Protein AF-A0A3M7MHK7-F1 (afdb_monomer)

pLDDT: mean 73.44, std 14.41, range [39.66, 97.31]

Organism: NCBI:txid1302712

Structure (mmCIF, N/CA/C/O backbone):
data_AF-A0A3M7MHK7-F1
#
_entry.id   AF-A0A3M7MHK7-F1
#
loop_
_atom_site.group_PDB
_atom_site.id
_atom_site.type_symbol
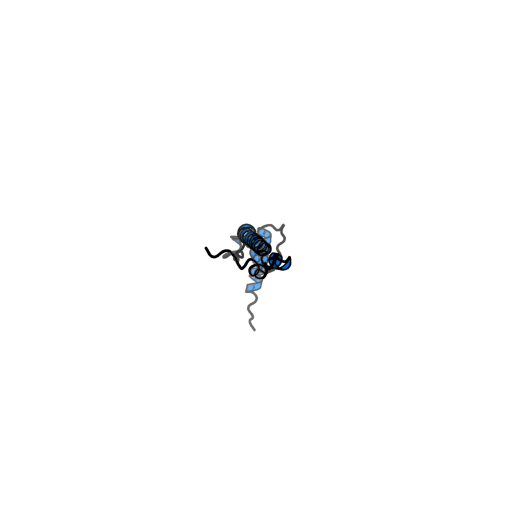_atom_site.label_atom_id
_atom_site.label_alt_id
_atom_site.label_comp_id
_atom_site.label_asym_id
_atom_site.label_entity_id
_atom_site.label_seq_id
_atom_site.pdbx_PDB_ins_code
_atom_site.Cartn_x
_atom_site.Cartn_y
_atom_site.Cartn_z
_atom_site.occupancy
_atom_site.B_iso_or_equiv
_atom_site.auth_seq_id
_atom_site.auth_comp_id
_atom_site.auth_asym_id
_atom_site.auth_atom_id
_atom_site.pdbx_PDB_model_num
ATOM 1 N N . MET A 1 1 ? 79.292 -16.177 -48.904 1.00 49.38 1 MET A N 1
ATOM 2 C CA . MET A 1 1 ? 78.650 -15.112 -49.703 1.00 49.38 1 MET A CA 1
ATOM 3 C C . MET A 1 1 ? 77.573 -15.778 -50.560 1.00 49.38 1 MET A C 1
ATOM 5 O O . MET A 1 1 ? 77.885 -16.257 -51.636 1.00 49.38 1 MET A O 1
ATOM 9 N N . TYR A 1 2 ? 76.350 -15.940 -50.041 1.00 39.66 2 TYR A N 1
ATOM 10 C CA . TYR A 1 2 ? 75.210 -16.460 -50.812 1.00 39.66 2 TYR A CA 1
ATOM 11 C C . TYR A 1 2 ? 74.068 -15.458 -50.674 1.00 39.66 2 TYR A C 1
ATOM 13 O O . TYR A 1 2 ? 73.414 -15.341 -49.640 1.00 39.66 2 TYR A O 1
ATOM 21 N N . THR A 1 3 ? 73.952 -14.640 -51.709 1.00 51.12 3 THR A N 1
ATOM 22 C CA . THR A 1 3 ? 73.053 -13.500 -51.802 1.00 51.12 3 THR A CA 1
ATOM 23 C C . THR A 1 3 ? 71.713 -13.961 -52.359 1.00 51.12 3 THR A C 1
ATOM 25 O O . THR A 1 3 ? 71.647 -14.498 -53.456 1.00 51.12 3 THR A O 1
ATOM 28 N N . ARG A 1 4 ? 70.667 -13.698 -51.570 1.00 57.00 4 ARG A N 1
ATOM 29 C CA . ARG A 1 4 ? 69.291 -13.357 -51.961 1.00 57.00 4 ARG A CA 1
ATOM 30 C C . ARG A 1 4 ? 68.692 -14.078 -53.173 1.00 57.00 4 ARG A C 1
ATOM 32 O O . ARG A 1 4 ? 68.797 -13.609 -54.301 1.00 57.00 4 ARG A O 1
ATOM 39 N N . LEU A 1 5 ? 67.855 -15.070 -52.892 1.00 54.47 5 LEU A N 1
ATOM 40 C CA . LEU A 1 5 ? 66.774 -15.465 -53.789 1.00 54.47 5 LEU A CA 1
ATOM 41 C C . LEU A 1 5 ? 65.596 -15.940 -52.939 1.00 54.47 5 LEU A C 1
ATOM 43 O O . LEU A 1 5 ? 65.637 -17.053 -52.439 1.00 54.47 5 LEU A O 1
ATOM 47 N N . LEU A 1 6 ? 64.631 -15.038 -52.702 1.00 52.03 6 LEU A N 1
ATOM 48 C CA . LEU A 1 6 ? 63.195 -15.274 -52.439 1.00 52.03 6 LEU A CA 1
ATOM 49 C C . LEU A 1 6 ? 62.545 -14.015 -51.816 1.00 52.03 6 LEU A C 1
ATOM 51 O O . LEU A 1 6 ? 62.447 -13.922 -50.595 1.00 52.03 6 LEU A O 1
ATOM 55 N N . PRO A 1 7 ? 62.054 -13.046 -52.613 1.00 53.88 7 PRO A N 1
ATOM 56 C CA . PRO A 1 7 ? 61.135 -12.027 -52.108 1.00 53.88 7 PRO A CA 1
ATOM 57 C C . PRO A 1 7 ? 59.737 -12.153 -52.739 1.00 53.88 7 PRO A C 1
ATOM 59 O O . PRO A 1 7 ? 59.148 -11.139 -53.091 1.00 53.88 7 PRO A O 1
ATOM 62 N N . ILE A 1 8 ? 59.217 -13.369 -52.971 1.00 55.75 8 ILE A N 1
ATOM 63 C CA . ILE A 1 8 ? 57.917 -13.535 -53.668 1.00 55.75 8 ILE A CA 1
ATOM 64 C C . ILE A 1 8 ? 56.918 -14.445 -52.919 1.00 55.75 8 ILE A C 1
ATOM 66 O O . ILE A 1 8 ? 55.733 -14.426 -53.225 1.00 55.75 8 ILE A O 1
ATOM 70 N N . LEU A 1 9 ? 57.312 -15.152 -51.851 1.00 48.25 9 LEU A N 1
ATOM 71 C CA . LEU A 1 9 ? 56.414 -16.084 -51.139 1.00 48.25 9 LEU A CA 1
ATOM 72 C C . LEU A 1 9 ? 55.885 -15.582 -49.777 1.00 48.25 9 LEU A C 1
ATOM 74 O O . LEU A 1 9 ? 55.659 -16.370 -48.865 1.00 48.25 9 LEU A O 1
ATOM 78 N N . GLN A 1 10 ? 55.709 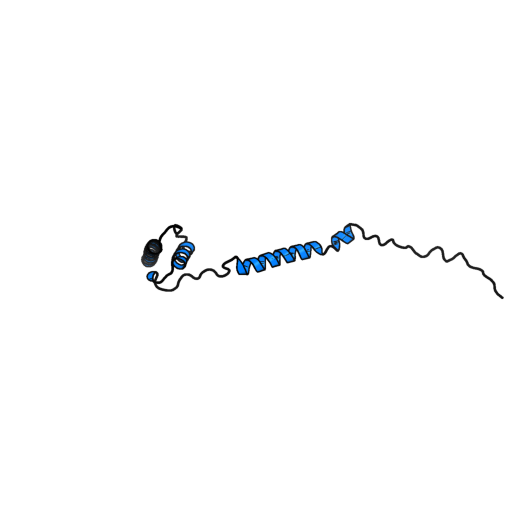-14.270 -49.604 1.00 53.31 10 GLN A N 1
ATOM 79 C CA . GLN A 1 10 ? 55.116 -13.686 -48.382 1.00 53.31 10 GLN A CA 1
ATOM 80 C C . GLN A 1 10 ? 53.812 -12.916 -48.648 1.00 53.31 10 GLN A C 1
ATOM 82 O O . GLN A 1 10 ? 53.212 -12.390 -47.718 1.00 53.31 10 GLN A O 1
ATOM 87 N N . VAL A 1 11 ? 53.331 -12.875 -49.897 1.00 54.91 11 VAL A N 1
ATOM 88 C CA . VAL A 1 11 ? 52.145 -12.089 -50.289 1.00 54.91 11 VAL A CA 1
ATOM 89 C C . VAL A 1 11 ? 50.872 -12.940 -50.427 1.00 54.91 11 VAL A C 1
ATOM 91 O O . VAL A 1 11 ? 50.004 -12.646 -51.234 1.00 54.91 11 VAL A O 1
ATOM 94 N N . LEU A 1 12 ? 50.722 -14.030 -49.663 1.00 52.81 12 LEU A N 1
ATOM 95 C CA . LEU A 1 12 ? 49.468 -14.805 -49.700 1.00 52.81 12 LEU A CA 1
ATOM 96 C C . LEU A 1 12 ? 49.153 -15.573 -48.411 1.00 52.81 12 LEU A C 1
ATOM 98 O O . LEU A 1 12 ? 48.777 -16.739 -48.457 1.00 52.81 12 LEU A O 1
ATOM 102 N N . SER A 1 13 ? 49.295 -14.950 -47.241 1.00 56.62 13 SER A N 1
ATOM 103 C CA . SER A 1 13 ? 48.724 -15.543 -46.025 1.00 56.62 13 SER A CA 1
ATOM 104 C C . SER A 1 13 ? 48.431 -14.505 -44.951 1.00 56.62 13 SER A C 1
ATOM 106 O O . SER A 1 13 ? 49.111 -14.424 -43.933 1.00 56.62 13 SER A O 1
ATOM 108 N N . SER A 1 14 ? 47.392 -13.708 -45.173 1.00 48.47 14 SER A N 1
ATOM 109 C CA . SER A 1 14 ? 46.559 -13.188 -44.087 1.00 48.47 14 SER A CA 1
ATOM 110 C C . SER A 1 14 ? 45.224 -12.750 -44.675 1.00 48.47 14 SER A C 1
ATOM 112 O O . SER A 1 14 ? 45.107 -11.613 -45.131 1.00 48.47 14 SER A O 1
ATOM 114 N N . PRO A 1 15 ? 44.185 -13.606 -44.676 1.00 51.72 15 PRO A N 1
ATOM 115 C CA . PRO A 1 15 ? 42.842 -13.077 -44.610 1.00 51.72 15 PRO A CA 1
ATOM 116 C C . PRO A 1 15 ? 42.744 -12.433 -43.228 1.00 51.72 15 PRO A C 1
ATOM 118 O O . PRO A 1 15 ? 42.432 -13.088 -42.235 1.00 51.72 15 PRO A O 1
ATOM 121 N N . SER A 1 16 ? 43.063 -11.144 -43.141 1.00 54.75 16 SER A N 1
ATOM 122 C CA . SER A 1 16 ? 42.505 -10.304 -42.094 1.00 54.75 16 SER A CA 1
ATOM 123 C C . SER A 1 16 ? 41.000 -10.337 -42.325 1.00 54.75 16 SER A C 1
ATOM 125 O O . SER A 1 16 ? 40.449 -9.492 -43.027 1.00 54.75 16 SER A O 1
ATOM 127 N N . ALA A 1 17 ? 40.346 -11.383 -41.814 1.00 59.34 17 ALA A N 1
ATOM 128 C CA . ALA A 1 17 ? 38.924 -11.376 -41.582 1.00 59.34 17 ALA A CA 1
ATOM 129 C C . ALA A 1 17 ? 38.706 -10.135 -40.728 1.00 59.34 17 ALA A C 1
ATOM 131 O O . ALA A 1 17 ? 39.079 -10.092 -39.556 1.00 59.34 17 ALA A O 1
ATOM 132 N N . PHE A 1 18 ? 38.232 -9.079 -41.379 1.00 61.12 18 PHE A N 1
ATOM 133 C CA . PHE A 1 18 ? 37.711 -7.902 -40.731 1.00 61.12 18 PHE A CA 1
ATOM 134 C C . PHE A 1 18 ? 36.648 -8.423 -39.769 1.00 61.12 18 PHE A C 1
ATOM 136 O O . PHE A 1 18 ? 35.528 -8.727 -40.173 1.00 61.12 18 PHE A O 1
ATOM 143 N N . SER A 1 19 ? 37.026 -8.605 -38.505 1.00 65.88 19 SER A N 1
ATOM 144 C CA . SER A 1 19 ? 36.092 -8.857 -37.421 1.00 65.88 19 SER A CA 1
ATOM 145 C C . SER A 1 19 ? 35.350 -7.544 -37.214 1.00 65.88 19 SER A C 1
ATOM 147 O O . SER A 1 19 ? 35.710 -6.722 -36.376 1.00 65.88 19 SER A O 1
ATOM 149 N N . MET A 1 20 ? 34.405 -7.265 -38.110 1.00 69.94 20 MET A N 1
ATOM 150 C CA . MET A 1 20 ? 33.466 -6.173 -37.966 1.00 69.94 20 MET A CA 1
ATOM 151 C C . MET A 1 20 ? 32.345 -6.707 -37.082 1.00 69.94 20 MET A C 1
ATOM 153 O O . MET A 1 20 ? 31.625 -7.606 -37.522 1.00 69.94 20 MET A O 1
ATOM 157 N N . PRO A 1 21 ? 32.181 -6.185 -35.852 1.00 69.06 21 PRO A N 1
ATOM 158 C CA . PRO A 1 21 ? 31.025 -6.507 -35.037 1.00 69.06 21 PRO A CA 1
ATOM 159 C C . PRO A 1 21 ? 29.810 -6.052 -35.830 1.00 69.06 21 PRO A C 1
ATOM 161 O O . PRO A 1 21 ? 29.599 -4.853 -36.044 1.00 69.06 21 PRO A O 1
ATOM 164 N N . THR A 1 22 ? 29.063 -7.017 -36.350 1.00 83.44 22 THR A N 1
ATOM 165 C CA . THR A 1 22 ? 27.850 -6.720 -37.094 1.00 83.44 22 THR A CA 1
ATOM 166 C C . THR A 1 22 ? 26.847 -6.074 -36.134 1.00 83.44 22 THR A C 1
ATOM 168 O O . THR A 1 22 ? 26.914 -6.289 -34.919 1.00 83.44 22 THR A O 1
ATOM 171 N N . PRO A 1 23 ? 25.896 -5.271 -36.632 1.00 79.75 23 PRO A N 1
ATOM 172 C CA . PRO A 1 23 ? 24.864 -4.684 -35.780 1.00 79.75 23 PRO A CA 1
ATOM 173 C C . PRO A 1 23 ? 24.130 -5.723 -34.917 1.00 79.75 23 PRO A C 1
ATOM 175 O O . PRO A 1 23 ? 23.733 -5.411 -33.796 1.00 79.75 23 PRO A O 1
ATOM 178 N N . ILE A 1 24 ? 24.012 -6.967 -35.402 1.00 80.19 24 ILE A N 1
ATOM 179 C CA . ILE A 1 24 ? 23.372 -8.052 -34.657 1.00 80.19 24 ILE A CA 1
ATOM 180 C C . ILE A 1 24 ? 24.237 -8.580 -33.504 1.00 80.19 24 ILE A C 1
ATOM 182 O O . ILE A 1 24 ? 23.703 -8.867 -32.439 1.00 80.19 24 ILE A O 1
ATOM 186 N N . ASP A 1 25 ? 25.562 -8.616 -33.659 1.00 81.19 25 ASP A N 1
ATOM 187 C CA . ASP A 1 25 ? 26.500 -9.034 -32.606 1.00 81.19 25 ASP A CA 1
ATOM 188 C C . ASP A 1 25 ? 26.429 -8.088 -31.392 1.00 81.19 25 ASP A C 1
ATOM 190 O O . ASP A 1 25 ? 26.344 -8.508 -30.237 1.00 81.19 25 ASP A O 1
ATOM 194 N N . ARG A 1 26 ? 26.298 -6.782 -31.660 1.00 76.62 26 ARG A N 1
ATOM 195 C CA . ARG A 1 26 ? 26.094 -5.774 -30.609 1.00 76.62 26 ARG A CA 1
ATOM 196 C C . ARG A 1 26 ? 24.729 -5.864 -29.936 1.00 76.62 26 ARG A C 1
ATOM 198 O O . ARG A 1 26 ? 24.642 -5.614 -28.736 1.00 76.62 26 ARG A O 1
ATOM 205 N N . ALA A 1 27 ? 23.685 -6.212 -30.686 1.00 76.62 27 ALA A N 1
ATOM 206 C CA . ALA A 1 27 ? 22.344 -6.393 -30.138 1.00 76.62 27 ALA A CA 1
ATOM 207 C C . ALA A 1 27 ? 22.284 -7.601 -29.189 1.00 76.62 27 ALA A C 1
ATOM 209 O O . ALA A 1 27 ? 21.690 -7.514 -28.117 1.00 76.62 27 ALA A O 1
ATOM 210 N N . VAL A 1 28 ? 22.951 -8.704 -29.544 1.00 79.12 28 VAL A N 1
ATOM 211 C CA . VAL A 1 28 ? 22.992 -9.926 -28.723 1.00 79.12 28 VAL A CA 1
ATOM 212 C C . VAL A 1 28 ? 23.867 -9.746 -27.479 1.00 79.12 28 VAL A C 1
ATOM 214 O O . VAL A 1 28 ? 23.543 -10.271 -26.416 1.00 79.12 28 VAL A O 1
ATOM 217 N N . GLN A 1 29 ? 24.934 -8.948 -27.556 1.00 80.25 29 GLN A N 1
ATOM 218 C CA . GLN A 1 29 ? 25.792 -8.659 -26.402 1.00 80.25 29 GLN A CA 1
ATOM 219 C C . GLN A 1 29 ? 25.250 -7.540 -25.486 1.00 80.25 29 GLN A C 1
ATOM 221 O O . GLN A 1 29 ? 25.892 -7.161 -24.498 1.00 80.25 29 GLN A O 1
ATOM 226 N N . GLN A 1 30 ? 24.061 -7.002 -25.768 1.00 79.56 30 GLN A N 1
ATOM 227 C CA . GLN A 1 30 ? 23.510 -5.880 -25.022 1.00 79.56 30 GLN A CA 1
ATOM 228 C C . GLN A 1 30 ? 23.006 -6.318 -23.638 1.00 79.56 30 GLN A C 1
ATOM 230 O O . GLN A 1 30 ? 21.939 -6.901 -23.484 1.00 79.56 30 GLN A O 1
ATOM 235 N N . ARG A 1 31 ? 23.756 -5.960 -22.589 1.00 83.38 31 ARG A N 1
ATOM 236 C CA . ARG A 1 31 ? 23.388 -6.224 -21.181 1.00 83.38 31 ARG A CA 1
ATOM 237 C C . ARG A 1 31 ? 22.381 -5.217 -20.605 1.00 83.38 31 ARG A C 1
ATOM 239 O O . ARG A 1 31 ? 21.851 -5.428 -19.520 1.00 83.38 31 ARG A O 1
ATOM 246 N N . GLY A 1 32 ? 22.111 -4.124 -21.322 1.00 90.19 32 GLY A N 1
ATOM 247 C CA . GLY A 1 32 ? 21.213 -3.045 -20.888 1.00 90.19 32 GLY A CA 1
ATOM 248 C C . GLY A 1 32 ? 19.795 -3.501 -20.498 1.00 90.19 32 GLY A C 1
ATOM 249 O O . GLY A 1 32 ? 19.349 -3.138 -19.412 1.00 90.19 32 GLY A O 1
ATOM 250 N N . PRO A 1 33 ? 19.102 -4.328 -21.308 1.00 91.19 33 PRO A N 1
ATOM 251 C CA . PRO A 1 33 ? 17.762 -4.821 -20.982 1.00 91.19 33 PRO A CA 1
ATOM 252 C C . PRO A 1 33 ? 17.705 -5.611 -19.671 1.00 91.19 33 PRO A C 1
ATOM 254 O O . PRO A 1 33 ? 16.752 -5.465 -18.910 1.00 91.19 33 PRO A O 1
ATOM 257 N N . PHE A 1 34 ? 18.745 -6.396 -19.370 1.00 90.75 34 PHE A N 1
ATOM 258 C CA . PHE A 1 34 ? 18.829 -7.141 -18.115 1.00 90.75 34 PHE A CA 1
ATOM 259 C C . PHE A 1 34 ? 18.881 -6.202 -16.903 1.00 90.75 34 PHE A C 1
ATOM 261 O O . PHE A 1 34 ? 18.116 -6.375 -15.958 1.00 90.75 34 PHE A O 1
ATOM 268 N N . PHE A 1 35 ? 19.732 -5.172 -16.945 1.00 95.81 35 PHE A N 1
ATOM 269 C CA . PHE A 1 35 ? 19.819 -4.197 -15.854 1.00 95.81 35 PHE A CA 1
ATOM 270 C C . PHE A 1 35 ? 18.552 -3.352 -15.717 1.00 95.81 35 PHE A C 1
ATOM 272 O O . PHE A 1 35 ? 18.140 -3.074 -14.596 1.00 95.81 35 PHE A O 1
ATOM 279 N N . ALA A 1 36 ? 17.908 -2.985 -16.828 1.00 95.06 36 ALA A N 1
ATOM 280 C CA . ALA A 1 36 ? 16.635 -2.269 -16.798 1.00 95.06 36 ALA A CA 1
ATOM 281 C C . ALA A 1 36 ? 15.544 -3.094 -16.097 1.00 95.06 36 ALA A C 1
ATOM 283 O O . ALA A 1 36 ? 14.864 -2.592 -15.204 1.00 95.06 36 ALA A O 1
ATOM 284 N N . PHE A 1 37 ? 15.427 -4.379 -16.441 1.00 95.19 37 PHE A N 1
ATOM 285 C CA . PHE A 1 37 ? 14.510 -5.297 -15.771 1.00 95.19 37 PHE A CA 1
ATOM 286 C C . PHE A 1 37 ? 14.844 -5.454 -14.282 1.00 95.19 37 PHE A C 1
ATOM 288 O O . PHE A 1 37 ? 13.967 -5.288 -13.437 1.00 95.19 37 PHE A O 1
ATOM 295 N N . ALA A 1 38 ? 16.113 -5.712 -13.952 1.00 97.00 38 ALA A N 1
ATOM 296 C CA . ALA A 1 38 ? 16.552 -5.866 -12.568 1.00 97.00 38 ALA A CA 1
ATOM 297 C C . ALA A 1 38 ? 16.265 -4.610 -11.729 1.00 97.00 38 ALA A C 1
ATOM 299 O O . ALA A 1 38 ? 15.818 -4.726 -10.591 1.00 97.00 38 ALA A O 1
ATOM 300 N N . ALA A 1 39 ? 16.458 -3.417 -12.299 1.00 96.88 39 ALA A N 1
ATOM 301 C CA . ALA A 1 39 ? 16.153 -2.153 -11.639 1.00 96.88 39 ALA A CA 1
ATOM 302 C C . ALA A 1 39 ? 14.651 -1.988 -11.367 1.00 96.88 39 ALA A C 1
ATOM 304 O O . ALA A 1 39 ? 14.279 -1.578 -10.270 1.00 96.88 39 ALA A O 1
ATOM 305 N N . VAL A 1 40 ? 13.786 -2.352 -12.323 1.00 97.31 40 VAL A N 1
ATOM 306 C CA . VAL A 1 40 ? 12.328 -2.323 -12.120 1.00 97.31 40 VAL A CA 1
ATOM 307 C C . VAL A 1 40 ? 11.921 -3.298 -11.019 1.00 97.31 40 VAL A C 1
ATOM 309 O O . VAL A 1 40 ? 11.225 -2.900 -10.090 1.00 97.31 40 VAL A O 1
ATOM 312 N N . VAL A 1 41 ? 12.384 -4.551 -11.077 1.00 95.06 41 VAL A N 1
ATOM 313 C CA . VAL A 1 41 ? 12.057 -5.570 -10.065 1.00 95.06 41 VAL A CA 1
ATOM 314 C C . VAL A 1 41 ? 12.540 -5.147 -8.679 1.00 95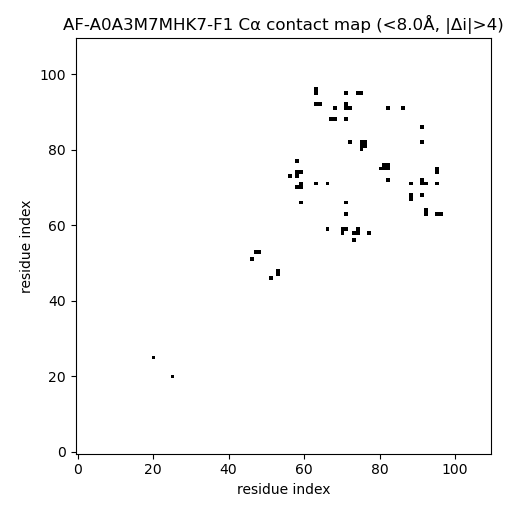.06 41 VAL A C 1
ATOM 316 O O . VAL A 1 41 ? 11.780 -5.243 -7.720 1.00 95.06 41 VAL A O 1
ATOM 319 N N . ALA A 1 42 ? 13.765 -4.628 -8.564 1.00 95.50 42 ALA A N 1
ATOM 320 C CA . ALA A 1 42 ? 14.300 -4.127 -7.301 1.00 95.50 42 ALA A CA 1
ATOM 321 C C . ALA A 1 42 ? 13.500 -2.924 -6.775 1.00 95.50 42 ALA A C 1
ATOM 323 O O . ALA A 1 42 ? 13.190 -2.870 -5.587 1.00 95.50 42 ALA A O 1
ATOM 324 N N . GLY A 1 43 ? 13.119 -1.993 -7.655 1.00 93.75 43 GLY A N 1
ATOM 325 C CA . GLY A 1 43 ? 12.280 -0.849 -7.303 1.00 93.75 43 GLY A CA 1
ATOM 326 C C . GLY A 1 43 ? 10.908 -1.275 -6.782 1.00 93.75 43 GLY A C 1
ATOM 327 O O . GLY A 1 43 ? 10.485 -0.806 -5.728 1.00 93.75 43 GLY A O 1
ATOM 328 N N . VAL A 1 44 ? 10.247 -2.215 -7.467 1.00 91.81 44 VAL A N 1
ATOM 329 C CA . VAL A 1 44 ? 8.964 -2.779 -7.019 1.00 91.81 44 VAL A CA 1
ATOM 330 C C . VAL A 1 44 ? 9.129 -3.513 -5.692 1.00 91.81 44 VAL A C 1
ATOM 332 O O . VAL A 1 44 ? 8.336 -3.284 -4.790 1.00 91.81 44 VAL A O 1
ATOM 335 N N . ALA A 1 45 ? 10.167 -4.336 -5.528 1.00 89.94 45 ALA A N 1
ATOM 336 C CA . ALA A 1 45 ? 10.401 -5.079 -4.290 1.00 89.94 45 ALA A CA 1
ATOM 337 C C . ALA A 1 45 ? 10.612 -4.152 -3.082 1.00 89.94 45 ALA A C 1
ATOM 339 O O . ALA A 1 45 ? 10.016 -4.368 -2.028 1.00 89.94 45 ALA A O 1
ATOM 340 N N . VAL A 1 46 ? 11.414 -3.092 -3.238 1.00 90.88 46 VAL A N 1
ATOM 341 C CA . VAL A 1 46 ? 11.591 -2.074 -2.191 1.00 90.88 46 VAL A CA 1
ATOM 342 C C . VAL A 1 46 ? 10.273 -1.348 -1.922 1.00 90.88 46 VAL A C 1
ATOM 344 O O . VAL A 1 46 ? 9.906 -1.173 -0.762 1.00 90.88 46 VAL A O 1
ATOM 347 N N . TRP A 1 47 ? 9.527 -0.977 -2.966 1.00 86.06 47 TRP A N 1
ATOM 348 C CA . TRP A 1 47 ? 8.228 -0.323 -2.809 1.00 86.06 47 TRP A CA 1
ATOM 349 C C . TRP A 1 47 ? 7.203 -1.215 -2.103 1.00 86.06 47 TRP A C 1
ATOM 351 O O . TRP A 1 47 ? 6.443 -0.725 -1.277 1.00 86.06 47 TRP A O 1
ATOM 361 N N . SER A 1 48 ? 7.203 -2.525 -2.353 1.00 78.69 48 SER A N 1
ATOM 362 C CA . SER A 1 48 ? 6.302 -3.464 -1.684 1.00 78.69 48 SER A CA 1
ATOM 363 C C . SER A 1 48 ? 6.513 -3.495 -0.171 1.00 78.69 48 SER A C 1
ATOM 365 O O . SER A 1 48 ? 5.535 -3.621 0.551 1.00 78.69 48 SER A O 1
ATOM 367 N N . ILE A 1 49 ? 7.748 -3.330 0.318 1.00 75.31 49 ILE A N 1
ATOM 368 C CA . ILE A 1 49 ? 8.043 -3.349 1.763 1.00 75.31 49 ILE A CA 1
ATOM 369 C C . ILE A 1 49 ? 7.486 -2.108 2.479 1.00 75.31 49 ILE A C 1
ATOM 371 O O . ILE A 1 49 ? 7.087 -2.199 3.635 1.00 75.31 49 ILE A O 1
ATOM 375 N N . TRP A 1 50 ? 7.463 -0.951 1.811 1.00 78.19 50 TRP A N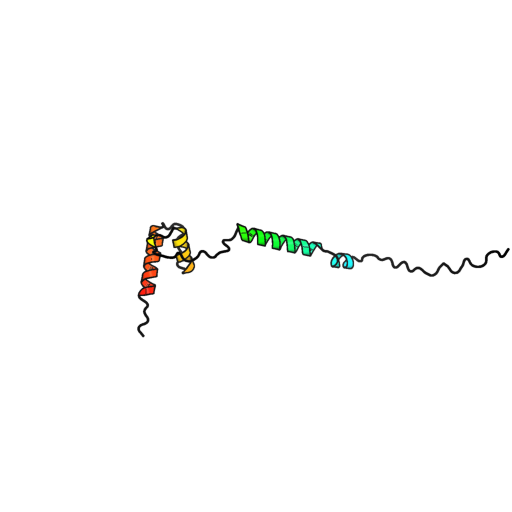 1
ATOM 376 C CA . TRP A 1 50 ? 7.104 0.333 2.432 1.00 78.19 50 TRP A CA 1
ATOM 377 C C . TRP A 1 50 ? 5.694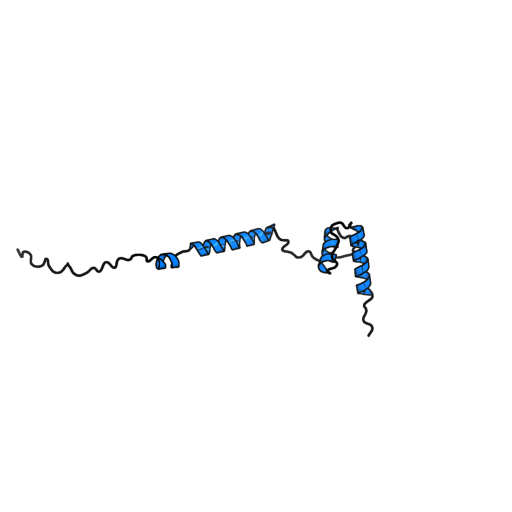 0.817 2.070 1.00 78.19 50 TRP A C 1
ATOM 379 O O . TRP A 1 50 ? 5.084 1.560 2.832 1.00 78.19 50 TRP A O 1
ATOM 389 N N . GLY A 1 51 ? 5.189 0.440 0.895 1.00 66.88 51 GLY A N 1
ATOM 390 C CA . GLY A 1 51 ? 3.953 0.958 0.304 1.00 66.88 51 GLY A CA 1
ATOM 391 C C . GLY A 1 51 ? 2.783 -0.024 0.298 1.00 66.88 51 GLY A C 1
ATOM 392 O O . GLY A 1 51 ? 1.715 0.316 -0.213 1.00 66.88 51 GLY A O 1
ATOM 393 N N . GLN A 1 52 ? 2.956 -1.240 0.816 1.00 62.28 52 GLN A N 1
ATOM 394 C CA . GLN A 1 52 ? 1.881 -2.219 0.967 1.00 62.28 52 GLN A CA 1
ATOM 395 C C . GLN A 1 52 ? 1.876 -2.761 2.396 1.00 62.28 52 GLN A C 1
ATOM 397 O O . GLN A 1 52 ? 2.922 -3.124 2.929 1.00 62.28 52 GLN A O 1
ATOM 402 N N . ASP A 1 53 ? 0.689 -2.876 2.990 1.00 63.25 53 ASP A N 1
ATOM 403 C CA . ASP A 1 53 ? 0.457 -3.759 4.134 1.00 63.25 53 ASP A CA 1
ATOM 404 C C . ASP A 1 53 ? 0.637 -5.209 3.634 1.00 63.25 53 ASP A C 1
ATOM 406 O O . ASP A 1 53 ? -0.306 -5.855 3.180 1.00 63.25 53 ASP A O 1
ATOM 410 N N . ILE A 1 54 ? 1.887 -5.698 3.600 1.00 60.91 54 ILE A N 1
ATOM 411 C CA . ILE A 1 54 ? 2.238 -7.062 3.140 1.00 60.91 54 ILE A CA 1
ATOM 412 C C . ILE A 1 54 ? 1.565 -8.127 4.013 1.00 60.91 54 ILE A C 1
ATOM 414 O O . ILE A 1 54 ? 1.330 -9.256 3.574 1.00 60.91 54 ILE A O 1
ATOM 418 N N . PHE A 1 55 ? 1.244 -7.771 5.252 1.00 62.72 55 PHE A N 1
ATOM 419 C CA . PHE A 1 55 ? 0.555 -8.658 6.162 1.00 62.72 55 PHE A CA 1
ATOM 420 C C . PHE A 1 55 ? -0.939 -8.351 6.115 1.00 62.72 55 PHE A C 1
ATOM 422 O O . PHE A 1 55 ? -1.334 -7.226 6.422 1.00 62.72 55 PHE A O 1
ATOM 429 N N . PRO A 1 56 ? -1.792 -9.326 5.754 1.00 59.84 56 PRO A N 1
ATOM 430 C CA . PRO A 1 56 ? -3.223 -9.147 5.913 1.00 59.84 56 PRO A CA 1
ATOM 431 C C . PRO A 1 56 ? -3.482 -8.816 7.382 1.00 59.84 56 PRO A C 1
ATOM 433 O O . PRO A 1 56 ? -3.047 -9.555 8.270 1.00 59.84 56 PRO A O 1
ATOM 436 N N . SER A 1 57 ? -4.146 -7.685 7.637 1.00 63.41 57 SER A N 1
ATOM 437 C CA . SER A 1 57 ? -4.595 -7.344 8.984 1.00 63.41 57 SER A CA 1
ATOM 438 C C . SER A 1 57 ? -5.387 -8.534 9.523 1.00 63.41 57 SER A C 1
ATOM 440 O O . SER A 1 57 ? -6.412 -8.904 8.950 1.00 63.41 57 SER A O 1
ATOM 442 N N . GLN A 1 58 ? -4.868 -9.174 10.573 1.00 65.06 58 GLN A N 1
ATOM 443 C CA . GLN A 1 58 ? -5.553 -10.285 11.223 1.00 65.06 58 GLN A CA 1
ATOM 444 C C . GLN A 1 58 ? -6.928 -9.801 11.691 1.00 65.06 58 GLN A C 1
ATOM 446 O O . GLN A 1 58 ? -7.055 -8.671 12.172 1.00 65.06 58 GLN A O 1
ATOM 451 N N . ASP A 1 59 ? -7.956 -10.644 11.531 1.00 65.44 59 ASP A N 1
ATOM 452 C CA . ASP A 1 59 ? -9.262 -10.371 12.128 1.00 65.44 59 ASP A CA 1
ATOM 453 C C . ASP A 1 59 ? -9.050 -10.060 13.620 1.00 65.44 59 ASP A C 1
ATOM 455 O O . ASP A 1 59 ? -8.341 -10.811 14.301 1.00 65.44 59 ASP A O 1
ATOM 459 N N . PRO A 1 60 ? -9.620 -8.961 14.136 1.00 66.56 60 PRO A N 1
ATOM 460 C CA . PRO A 1 60 ? -9.417 -8.582 15.522 1.00 66.56 60 PRO A CA 1
ATOM 461 C C . PRO A 1 60 ? -9.933 -9.685 16.455 1.00 66.56 60 PRO A C 1
ATOM 463 O O . PRO A 1 60 ? -11.059 -10.171 16.328 1.00 66.56 60 PRO A O 1
ATOM 466 N N . THR A 1 61 ? -9.080 -10.116 17.380 1.00 64.69 61 THR A N 1
ATOM 467 C CA . THR A 1 61 ? -9.380 -11.167 18.356 1.00 64.69 61 THR A CA 1
ATOM 468 C C . THR A 1 61 ? -10.022 -10.561 19.604 1.00 64.69 61 THR A C 1
ATOM 470 O O . THR A 1 61 ? -9.521 -9.578 20.144 1.00 64.69 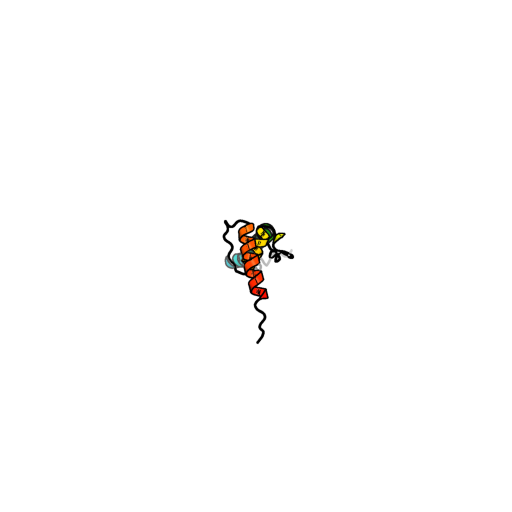61 THR A O 1
ATOM 473 N N . GLY A 1 62 ? -11.109 -11.159 20.101 1.00 73.62 62 GLY A N 1
ATOM 474 C CA . GLY A 1 62 ? -11.775 -10.745 21.345 1.00 73.62 62 GLY A CA 1
ATOM 475 C C . GLY A 1 62 ? -13.178 -10.163 21.148 1.00 73.62 62 GLY A C 1
ATOM 476 O O . GLY A 1 62 ? -13.835 -10.432 20.144 1.00 73.62 62 GLY A O 1
ATOM 477 N N . GLU A 1 63 ? -13.646 -9.408 22.144 1.00 77.31 63 GLU A N 1
ATOM 478 C CA . GLU A 1 63 ? -14.960 -8.751 22.144 1.00 77.31 63 GLU A CA 1
ATOM 479 C C . GLU A 1 63 ? -14.948 -7.521 21.220 1.00 77.31 63 GLU A C 1
ATOM 481 O O . GLU A 1 63 ? -13.987 -6.754 21.256 1.00 77.31 63 GLU A O 1
ATOM 486 N N . PRO A 1 64 ? -16.016 -7.261 20.443 1.00 79.00 64 PRO A N 1
ATOM 487 C CA . PRO A 1 64 ? -16.047 -6.134 19.512 1.00 79.00 64 PRO A CA 1
ATOM 488 C C . PRO A 1 64 ? -15.902 -4.778 20.215 1.00 79.00 64 PRO A C 1
ATOM 490 O O . PRO A 1 64 ? -15.417 -3.829 19.620 1.00 79.00 64 PRO A O 1
ATOM 493 N N . GLU A 1 65 ? -16.275 -4.675 21.492 1.00 80.06 65 GLU A N 1
ATOM 494 C CA . GLU A 1 65 ? -16.278 -3.418 22.257 1.00 80.06 65 GLU A CA 1
ATOM 495 C C . GLU A 1 65 ? -14.879 -2.868 22.554 1.00 80.06 65 GLU A C 1
ATOM 497 O O . GLU A 1 65 ? -14.734 -1.683 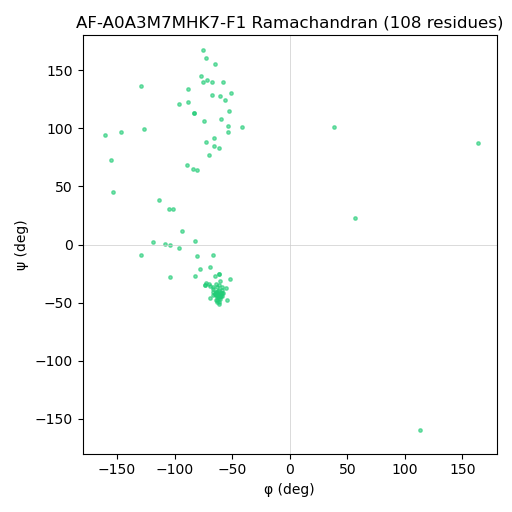22.849 1.00 80.06 65 GLU A O 1
ATOM 502 N N . THR A 1 66 ? -13.853 -3.716 22.475 1.00 81.12 66 THR A N 1
ATOM 503 C CA . THR A 1 66 ? -12.459 -3.322 22.705 1.00 81.12 66 THR A CA 1
ATOM 504 C C . THR A 1 66 ? -11.714 -3.013 21.409 1.00 81.12 66 THR A C 1
ATOM 506 O O . THR A 1 66 ? -10.548 -2.619 21.460 1.00 81.12 66 THR A O 1
ATOM 509 N N . TRP A 1 67 ? -12.360 -3.187 20.252 1.00 83.00 67 TRP A N 1
ATOM 510 C CA . TRP A 1 67 ? -11.722 -2.997 18.956 1.00 83.00 67 TRP A CA 1
ATOM 511 C C . TRP A 1 67 ? -11.577 -1.523 18.593 1.00 83.00 67 TRP A C 1
ATOM 513 O O . TRP A 1 67 ? -12.446 -0.688 18.849 1.00 83.00 67 TRP A O 1
ATOM 523 N N . THR A 1 68 ? -10.475 -1.211 17.922 1.00 83.06 68 THR A N 1
ATOM 524 C CA . THR A 1 68 ? -10.236 0.109 17.345 1.00 83.06 68 THR A CA 1
ATOM 525 C C . THR A 1 68 ? -11.063 0.322 16.072 1.00 83.06 68 THR A C 1
ATOM 527 O O . THR A 1 68 ? -11.644 -0.604 15.494 1.00 83.06 68 THR A O 1
ATOM 530 N N . HIS A 1 69 ? -11.134 1.572 15.611 1.00 82.94 69 HIS A N 1
ATOM 531 C CA . HIS A 1 69 ? -11.885 1.936 14.408 1.00 82.94 69 HIS A CA 1
ATOM 532 C C . HIS A 1 69 ? -11.370 1.198 13.161 1.00 82.94 69 HIS A C 1
ATOM 534 O O . HIS A 1 69 ? -12.162 0.692 12.356 1.00 82.94 69 HIS A O 1
ATOM 540 N N . GLU A 1 70 ? -10.046 1.089 13.013 1.00 81.75 70 GLU A N 1
ATOM 541 C CA . GLU A 1 70 ? -9.434 0.339 11.920 1.00 81.75 70 GLU A CA 1
ATOM 542 C C . GLU A 1 70 ? -9.769 -1.155 11.991 1.00 81.75 70 GLU A C 1
ATOM 544 O O . GLU A 1 70 ? -10.134 -1.742 10.975 1.00 81.75 70 GLU A O 1
ATOM 549 N N . GLN A 1 71 ? -9.760 -1.753 13.184 1.00 83.56 71 GLN A N 1
ATOM 550 C CA . GLN A 1 71 ? -10.110 -3.159 13.391 1.00 83.56 71 GLN A CA 1
ATOM 551 C C . GLN A 1 71 ? -11.568 -3.449 13.022 1.00 83.56 71 GLN A C 1
ATOM 553 O O . GLN A 1 71 ? -11.847 -4.417 12.313 1.00 83.56 71 GLN A O 1
ATOM 558 N N . CYS A 1 72 ? -12.492 -2.572 13.424 1.00 82.88 72 CYS A N 1
ATOM 559 C CA . CYS A 1 72 ? -13.903 -2.669 13.052 1.00 82.88 72 CYS A CA 1
ATOM 560 C C . CYS A 1 72 ? -14.088 -2.611 11.528 1.00 82.88 72 CYS A C 1
ATOM 562 O O . CYS A 1 72 ? -14.817 -3.409 10.935 1.00 82.88 72 CYS A O 1
ATOM 564 N N . THR A 1 73 ? -13.383 -1.682 10.883 1.00 83.56 73 THR A N 1
ATOM 565 C CA . THR A 1 73 ? -13.419 -1.495 9.429 1.00 83.56 73 THR A CA 1
ATOM 566 C C . THR A 1 73 ? -12.851 -2.709 8.695 1.00 83.56 73 THR A C 1
ATOM 568 O O . THR A 1 73 ? -13.433 -3.161 7.709 1.00 83.56 73 THR A O 1
ATOM 571 N N . THR A 1 74 ? -11.743 -3.266 9.181 1.00 82.44 74 THR A N 1
ATOM 572 C CA . THR A 1 74 ? -11.106 -4.466 8.628 1.00 82.44 74 THR A CA 1
ATOM 573 C C . THR A 1 74 ? -12.004 -5.693 8.756 1.00 82.44 74 THR A C 1
ATOM 575 O O . THR A 1 74 ? -12.224 -6.379 7.759 1.00 82.44 74 THR A O 1
ATOM 578 N N . TRP A 1 75 ? -12.594 -5.933 9.932 1.00 84.06 75 TRP A N 1
ATOM 579 C CA . TRP A 1 75 ? -13.505 -7.061 10.168 1.00 84.06 75 TRP A CA 1
ATOM 580 C C . TRP A 1 75 ? -14.714 -7.035 9.222 1.00 84.06 75 TRP A C 1
ATOM 582 O O . TRP A 1 75 ? -15.119 -8.070 8.680 1.00 84.06 75 TRP A O 1
ATOM 592 N N . LEU A 1 76 ? -15.272 -5.838 9.000 1.00 85.19 76 LEU A N 1
ATOM 593 C CA . LEU A 1 76 ? -16.391 -5.599 8.089 1.00 85.19 76 LEU A CA 1
ATOM 594 C C . LEU A 1 76 ? -15.983 -5.787 6.620 1.00 85.19 76 LEU A C 1
ATOM 596 O O . LEU A 1 76 ? -16.669 -6.496 5.884 1.00 85.19 76 LEU A O 1
ATOM 600 N N . LYS A 1 77 ? -14.840 -5.228 6.199 1.00 82.31 77 LYS A N 1
ATOM 601 C CA . LYS A 1 77 ? -14.292 -5.415 4.842 1.00 82.31 77 LYS A C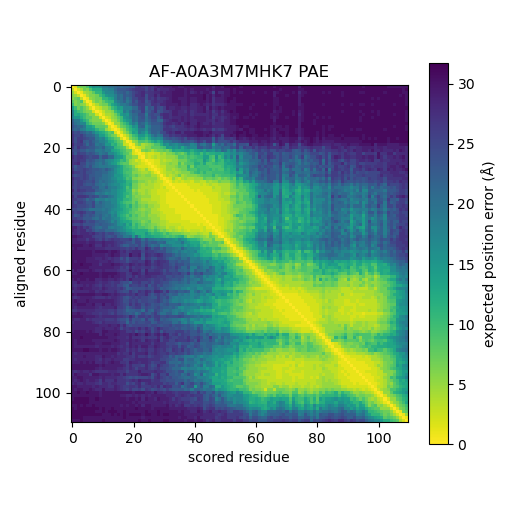A 1
ATOM 602 C C . LYS A 1 77 ? -14.026 -6.886 4.528 1.00 82.31 77 LYS A C 1
ATOM 604 O O . LYS A 1 77 ? -14.416 -7.347 3.461 1.00 82.31 77 LYS A O 1
ATOM 609 N N . HIS A 1 78 ? -13.434 -7.628 5.464 1.00 80.56 78 HIS A N 1
ATOM 610 C CA . HIS A 1 78 ? -13.144 -9.054 5.297 1.00 80.56 78 HIS A CA 1
ATOM 611 C C . HIS A 1 78 ? -14.419 -9.884 5.059 1.00 80.56 78 HIS A C 1
ATOM 613 O O . HIS A 1 78 ? -14.411 -10.850 4.302 1.00 80.56 78 HIS A O 1
ATOM 619 N N . ARG A 1 79 ? -15.550 -9.457 5.635 1.00 81.19 79 ARG A N 1
ATOM 620 C CA . ARG A 1 79 ? -16.866 -10.102 5.485 1.00 81.19 79 ARG A CA 1
ATOM 621 C C . ARG A 1 79 ? -17.729 -9.511 4.369 1.00 81.19 79 ARG A C 1
ATOM 623 O O . ARG A 1 79 ? -18.910 -9.827 4.295 1.00 81.19 79 ARG A O 1
ATOM 630 N N . ASN A 1 80 ? -17.163 -8.669 3.500 1.00 76.75 80 ASN A N 1
ATOM 631 C CA . ASN A 1 80 ? -17.889 -7.943 2.448 1.00 76.75 80 ASN A CA 1
ATOM 632 C C . ASN A 1 80 ? -19.050 -7.074 2.978 1.00 76.75 80 ASN A C 1
ATOM 634 O O . ASN A 1 80 ? -19.963 -6.704 2.242 1.00 76.75 80 ASN A O 1
ATOM 638 N N . LEU A 1 81 ? -19.001 -6.695 4.256 1.00 79.88 81 LEU A N 1
ATOM 639 C CA . LEU A 1 81 ? -19.964 -5.812 4.904 1.00 79.88 81 LEU A CA 1
ATOM 640 C C . LEU A 1 81 ? -19.487 -4.370 4.726 1.00 79.88 81 LEU A C 1
ATOM 642 O O . LEU 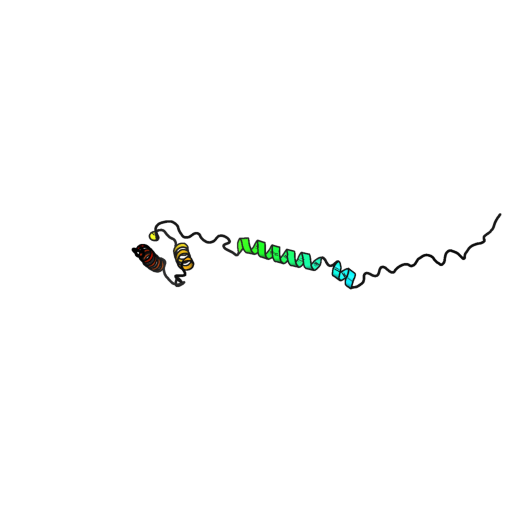A 1 81 ? -19.030 -3.752 5.675 1.00 79.88 81 LEU A O 1
ATOM 646 N N . HIS A 1 82 ? -19.518 -3.871 3.489 1.00 71.94 82 HIS A N 1
ATOM 647 C CA . HIS A 1 82 ? -18.966 -2.577 3.063 1.00 71.94 82 HIS A CA 1
ATOM 648 C C . HIS A 1 82 ? -19.239 -1.442 4.086 1.00 71.94 82 HIS A C 1
ATOM 650 O O . HIS A 1 82 ? -20.356 -0.914 4.138 1.00 71.94 82 HIS A O 1
ATOM 656 N N . PRO A 1 83 ? -18.256 -1.062 4.930 1.00 72.81 83 PRO A N 1
ATOM 657 C CA . PRO A 1 83 ? -18.457 -0.003 5.908 1.00 72.81 83 PRO A CA 1
ATOM 658 C C . PRO A 1 83 ? -18.519 1.349 5.196 1.00 72.81 83 PRO A C 1
ATOM 660 O O . PRO A 1 83 ? -17.768 1.596 4.249 1.00 72.81 83 PRO A O 1
ATOM 663 N N . SER A 1 84 ? -19.400 2.243 5.653 1.00 70.56 84 SER A N 1
ATOM 664 C CA . SER A 1 84 ? -19.368 3.630 5.184 1.00 70.56 84 SER A CA 1
ATOM 665 C C . SER A 1 84 ? -18.078 4.283 5.696 1.00 70.56 84 SER A C 1
ATOM 667 O O . SER A 1 84 ? -17.830 4.229 6.900 1.00 70.56 84 SER A O 1
ATOM 669 N N . PRO A 1 85 ? -17.263 4.920 4.837 1.00 64.19 85 PRO A N 1
ATOM 670 C CA . PRO A 1 85 ? -16.006 5.552 5.248 1.00 64.19 85 PRO A CA 1
ATOM 671 C C . PRO A 1 85 ? -16.204 6.766 6.172 1.00 64.19 85 PRO A C 1
ATOM 673 O O . PRO A 1 85 ? -15.233 7.285 6.708 1.00 64.19 85 PRO A O 1
ATOM 676 N N . LEU A 1 86 ? -17.450 7.223 6.349 1.00 72.19 86 LEU A N 1
ATOM 677 C CA . LEU A 1 86 ? -17.837 8.302 7.263 1.00 72.19 86 LEU A CA 1
ATOM 678 C C . LEU A 1 86 ? -18.520 7.788 8.543 1.00 72.19 86 LEU A C 1
ATOM 680 O O . LEU A 1 86 ? -18.929 8.597 9.374 1.00 72.19 86 LEU A O 1
ATOM 684 N N . ALA A 1 87 ? -18.703 6.471 8.694 1.00 76.06 87 ALA A N 1
ATOM 685 C CA . ALA A 1 87 ? -19.362 5.909 9.869 1.00 76.06 87 ALA A CA 1
ATOM 686 C C . ALA A 1 87 ? -18.498 6.112 11.117 1.00 76.06 87 ALA A C 1
ATOM 688 O O . ALA A 1 87 ? -17.283 5.942 11.080 1.00 76.06 87 ALA A O 1
ATOM 689 N N . THR A 1 88 ? -19.127 6.445 12.241 1.00 82.81 88 THR A N 1
ATOM 690 C CA . THR A 1 88 ? -18.426 6.506 13.528 1.00 82.81 88 THR A CA 1
ATOM 691 C C . THR A 1 88 ? -18.103 5.098 14.032 1.00 82.81 88 THR A C 1
ATOM 693 O O . THR A 1 88 ? -18.737 4.118 13.637 1.00 82.81 88 THR A O 1
ATOM 696 N N . THR A 1 89 ? -17.139 4.978 14.950 1.00 80.75 89 THR A N 1
ATOM 697 C CA . THR A 1 89 ? -16.785 3.687 15.567 1.00 80.75 89 THR A CA 1
ATOM 698 C C . THR A 1 89 ? -17.993 3.008 16.216 1.00 80.75 89 THR A C 1
ATOM 700 O O . THR A 1 89 ? -18.149 1.801 16.084 1.00 80.75 89 THR A O 1
ATOM 703 N N . ALA A 1 90 ? -18.894 3.775 16.840 1.00 83.44 90 ALA A N 1
ATOM 704 C CA . ALA A 1 90 ? -20.123 3.243 17.428 1.00 83.44 90 ALA A CA 1
ATOM 705 C C . ALA A 1 90 ? -21.052 2.611 16.374 1.00 83.44 90 ALA A C 1
ATOM 707 O O . ALA A 1 90 ? -21.530 1.498 16.569 1.00 83.44 90 ALA A O 1
ATOM 708 N N . GLU A 1 91 ? -21.242 3.267 15.227 1.00 84.88 91 GLU A N 1
ATOM 709 C CA . GLU A 1 91 ? -22.080 2.733 14.145 1.00 84.88 91 GLU A CA 1
ATOM 710 C C . GLU A 1 91 ? -21.468 1.470 13.513 1.00 84.88 91 GLU A C 1
ATOM 712 O O . GLU A 1 91 ? -22.173 0.509 13.196 1.00 84.88 91 GLU A O 1
ATOM 717 N N . LEU A 1 92 ? -20.138 1.432 13.364 1.00 86.12 92 LEU A N 1
ATOM 718 C CA . LEU A 1 92 ? -19.424 0.234 12.913 1.00 86.12 92 LEU A CA 1
ATOM 719 C C . LEU A 1 92 ? -19.622 -0.926 13.900 1.00 86.12 92 LEU A C 1
ATOM 721 O O . LEU A 1 92 ? -19.908 -2.044 13.474 1.00 86.12 92 LEU A O 1
ATOM 725 N N . LEU A 1 93 ? -19.539 -0.659 15.207 1.00 87.56 93 LEU A N 1
ATOM 726 C CA . LEU A 1 93 ? -19.750 -1.656 16.259 1.00 87.56 93 LEU A CA 1
ATOM 727 C C . LEU A 1 93 ? -21.166 -2.229 16.257 1.00 87.56 93 LEU A C 1
ATOM 729 O O . LEU A 1 93 ? -21.332 -3.442 16.388 1.00 87.56 93 LEU A O 1
ATOM 733 N N . GLU A 1 94 ? -22.187 -1.395 16.075 1.00 86.06 94 GLU A N 1
ATOM 734 C CA . GLU A 1 94 ? -23.573 -1.862 15.973 1.00 86.06 94 GLU A CA 1
ATOM 735 C C . GLU A 1 94 ? -23.759 -2.809 14.783 1.00 86.06 94 GLU A C 1
ATOM 737 O O . GLU A 1 94 ? -24.356 -3.881 14.923 1.00 86.06 94 GLU A O 1
ATOM 742 N N . ARG A 1 95 ? -23.170 -2.475 13.629 1.00 84.56 95 ARG A N 1
ATOM 743 C CA . ARG A 1 95 ? -23.188 -3.342 12.440 1.00 84.56 95 ARG A CA 1
ATOM 744 C C . ARG A 1 95 ? -22.450 -4.657 12.679 1.00 84.56 95 ARG A C 1
ATOM 746 O O . ARG A 1 95 ? -22.937 -5.708 12.259 1.00 84.56 95 ARG A O 1
ATOM 753 N N . ILE A 1 96 ? -21.305 -4.626 13.358 1.00 87.19 96 ILE A N 1
ATOM 754 C CA . ILE A 1 96 ? -20.544 -5.832 13.717 1.00 87.19 96 ILE A CA 1
ATOM 755 C C . ILE A 1 96 ? -21.383 -6.731 14.628 1.00 87.19 96 ILE A C 1
ATOM 757 O O . ILE A 1 96 ? -21.580 -7.907 14.318 1.00 87.19 96 ILE A O 1
ATOM 761 N N . LYS A 1 97 ? -21.950 -6.175 15.705 1.00 84.56 97 LYS A N 1
ATOM 762 C CA . LYS A 1 97 ? -22.797 -6.909 16.657 1.00 84.56 97 LYS A CA 1
ATOM 763 C C . LYS A 1 97 ? -24.023 -7.525 15.979 1.00 84.56 97 LYS A C 1
ATOM 765 O O . LYS A 1 97 ? -24.346 -8.685 16.243 1.00 84.56 97 LYS A O 1
ATOM 770 N N . ALA A 1 98 ? -24.671 -6.792 15.071 1.00 83.06 98 ALA A N 1
ATOM 771 C CA . ALA A 1 98 ? -25.802 -7.299 14.297 1.00 83.06 98 ALA A CA 1
ATOM 772 C C . ALA A 1 98 ? -25.415 -8.520 13.438 1.00 83.06 98 ALA A C 1
ATOM 774 O O . ALA A 1 98 ? -26.119 -9.529 13.450 1.00 83.06 98 ALA A O 1
ATOM 775 N N . ASN A 1 99 ? -24.267 -8.474 12.756 1.00 81.00 99 ASN A N 1
ATOM 776 C CA . ASN A 1 99 ? -23.799 -9.575 11.905 1.00 81.00 99 ASN A CA 1
ATOM 777 C C . ASN A 1 99 ? -23.270 -10.782 12.703 1.00 81.00 99 ASN A C 1
ATOM 779 O O . ASN A 1 99 ? -23.492 -11.930 12.310 1.00 81.00 99 ASN A O 1
ATOM 783 N N . MET A 1 100 ? -22.626 -10.556 13.854 1.00 78.50 100 MET A N 1
ATOM 784 C CA . MET A 1 100 ? -22.190 -11.640 14.747 1.00 78.50 100 MET A CA 1
ATOM 785 C C . MET A 1 100 ? -23.372 -12.424 15.328 1.00 78.50 100 MET A C 1
ATOM 787 O O . MET A 1 100 ? -23.274 -13.637 15.513 1.00 78.50 100 MET A O 1
ATOM 791 N N . ARG A 1 101 ? -24.502 -11.754 15.592 1.00 62.69 101 ARG A N 1
ATOM 792 C CA . ARG A 1 101 ? -25.721 -12.404 16.091 1.00 62.69 101 ARG A CA 1
ATOM 793 C C . ARG A 1 101 ? -26.334 -13.355 15.060 1.00 62.69 101 ARG A C 1
ATOM 795 O O . ARG A 1 101 ? -26.687 -14.471 15.422 1.00 62.69 101 ARG A O 1
ATOM 802 N N . ILE A 1 102 ? -26.407 -12.947 13.792 1.00 62.72 102 ILE A N 1
ATOM 803 C CA . ILE A 1 102 ? -26.994 -13.755 12.707 1.00 62.72 102 ILE A CA 1
ATOM 804 C C . ILE A 1 102 ? -26.218 -15.068 12.510 1.00 62.72 102 ILE A C 1
ATOM 806 O O . ILE A 1 102 ? -26.820 -16.124 12.348 1.00 62.72 102 ILE A O 1
ATOM 810 N N . SER A 1 103 ? -24.885 -15.030 12.621 1.00 58.56 103 SER A N 1
ATOM 811 C CA . SER A 1 103 ? -24.041 -16.229 12.480 1.00 58.56 103 SER A CA 1
ATOM 812 C C . SER A 1 103 ? -24.268 -17.282 13.579 1.00 58.56 103 SER A C 1
ATOM 814 O O . SER A 1 103 ? -24.031 -18.461 13.340 1.00 58.56 103 SER A O 1
ATOM 816 N N . ARG A 1 104 ? -24.715 -16.888 14.783 1.00 58.84 104 ARG A N 1
ATOM 817 C CA . ARG A 1 104 ? -25.020 -17.830 15.882 1.00 58.84 104 ARG A CA 1
ATOM 818 C C . ARG A 1 104 ? -26.403 -18.469 15.762 1.00 58.84 104 ARG A C 1
ATOM 820 O O . ARG A 1 104 ? -26.598 -19.566 16.272 1.00 58.84 104 ARG A O 1
ATOM 827 N N . ASP A 1 105 ? -27.342 -17.790 15.110 1.00 58.06 105 ASP A N 1
ATOM 828 C CA . ASP A 1 105 ? -28.719 -18.272 14.946 1.00 58.06 105 ASP A CA 1
ATOM 829 C C . ASP A 1 105 ? -28.829 -19.342 13.844 1.00 58.06 105 ASP A C 1
ATOM 831 O O . ASP A 1 105 ? -29.718 -20.189 13.864 1.00 58.06 105 ASP A O 1
ATOM 835 N N . GLN A 1 106 ? -27.858 -19.387 12.924 1.00 51.03 106 GLN A N 1
ATOM 836 C CA . GLN A 1 106 ? -27.757 -20.418 11.896 1.00 51.03 106 GLN A CA 1
ATOM 837 C C . GLN A 1 106 ? -27.130 -21.711 12.454 1.00 51.03 106 GLN A C 1
ATOM 839 O O . GLN A 1 106 ? -26.055 -22.140 12.047 1.00 51.03 106 GLN A O 1
ATOM 844 N N . THR A 1 107 ? -27.814 -22.357 13.396 1.00 49.97 107 THR A N 1
ATOM 845 C CA . THR A 1 107 ? -27.625 -23.792 13.646 1.00 49.97 107 THR A CA 1
ATOM 846 C C . THR A 1 107 ? -28.487 -24.535 12.622 1.00 49.97 107 THR A C 1
ATOM 848 O O . THR A 1 107 ? -29.712 -24.427 12.705 1.00 49.97 107 THR A O 1
ATOM 851 N N . PRO A 1 108 ? -27.925 -25.279 11.648 1.00 48.41 108 PRO A N 1
ATOM 852 C CA . PRO A 1 108 ? -28.726 -26.167 10.825 1.00 48.41 108 PRO A CA 1
ATOM 853 C C . PRO A 1 108 ? -29.118 -27.356 11.701 1.00 48.41 108 PRO A C 1
ATOM 855 O O . PRO A 1 108 ? -28.414 -28.353 11.807 1.00 48.41 108 PRO A O 1
ATOM 858 N N . GLY A 1 109 ? -30.239 -27.214 12.394 1.00 58.28 109 GLY A N 1
ATOM 859 C CA . GLY A 1 109 ? -30.999 -28.342 12.898 1.00 58.28 109 GLY A CA 1
ATOM 860 C C . GLY A 1 109 ? -31.914 -28.864 11.798 1.00 58.28 109 GLY A C 1
ATOM 861 O O . GLY A 1 109 ? -33.122 -28.721 11.949 1.00 58.28 109 GLY A O 1
ATOM 862 N N . GLN A 1 110 ? -31.337 -29.391 10.710 1.00 41.81 110 GLN A N 1
ATOM 863 C CA . GLN A 1 110 ? -31.899 -30.384 9.777 1.00 41.81 110 GLN A CA 1
ATOM 864 C C . GLN A 1 110 ? -30.747 -31.033 9.003 1.00 41.81 110 GLN A C 1
ATOM 866 O O . GLN A 1 110 ? -30.001 -30.281 8.336 1.00 41.81 110 GLN A O 1
#

Radius of gyration: 37.96 Å; Cα contacts (8 Å, |Δi|>4): 37; chains: 1; bounding box: 110×39×76 Å

Mean predicted aligned error: 17.8 Å

Secondary structure (DSSP, 8-state):
------SSTTSS----------HHHHHHT--HHHHHHHHHHHHHHHHHHHHS--S--PPPPS-GGG--HHHHHHHHHHTT----TT--HHHHHHHHHHHHHHHHH-----

Foldseek 3Di:
DDDDDDPDPPPPDDPPPVPDCPPVNCVVPDCPVVVVVVVVVVVVVVCCVPPDPPDQDPQDDDDLVPDDQVNLCSNCVVVVVHDDPPDDSVRSSVVVVVVVVVVVVPDPPD

Sequence (110 aa):
MYTRLLPILQVLSSPSAFSMPTPIDRAVQQRGPFFAFAAVVAGVAVWSIWGQDIFPSQDPTGEPETWTHEQCTTWLKHRNLHPSPLATTAELLERIKANMRISRDQTPGQ

Solvent-accessible surface area (backbone atoms only — not comparable to full-atom values): 7296 Å² total; per-residue (Å²): 140,85,82,86,89,84,94,73,90,79,84,82,84,73,87,76,72,77,83,66,82,45,77,64,56,55,61,74,66,52,62,61,66,59,52,54,50,51,52,52,52,51,50,49,54,57,43,44,71,78,75,42,81,82,62,77,79,70,71,70,83,78,66,75,89,78,54,51,61,67,43,49,49,49,48,27,50,77,68,70,48,77,67,63,95,82,59,50,59,67,59,48,46,53,54,50,55,56,54,58,52,56,65,68,68,66,63,82,90,120

Nearest PDB structures (foldseek):
  2ld7-assembly1_A  TM=5.786E-01  e=1.956E+00  Mus musculus
  2kvd-assembly1_A  TM=4.085E-01  e=1.722E+00  Homo sapiens
  8qaj-assembly1_A  TM=5.893E-01  e=6.163E+00  Homo sapiens